Protein AF-A0A261CTJ2-F1 (afdb_monomer_lite)

Organism: NCBI:txid1503980

Secondary structure (DSSP, 8-state):
-------SSHHHHHHHHT---S---TTHHHHHHHHHHHHHHHHHHHHHHHS-SS----HHHHHIIIIIS--S--B-TT-PBPPTT--BHHHHHHHHHHHHHHHHHHHHHHHHHHHHHH--TT-HHHHHHTS-SS---THHHHHHH-GGGHHHHHHHTS--B-

Sequence (162 aa):
MDSVNLSIGMHLEEAFESVVTVKLHPETDDACLRTKDIVKQTLQQIGAKFFAPQYEENVPRLVGCSHILQICPEKSLNGMELDPKEWSCSTCSTVLSIFLKIAQTPLQQVNERAVIFFCKEQDDICKQSFAVAISLIGPLNDIFKDPSLI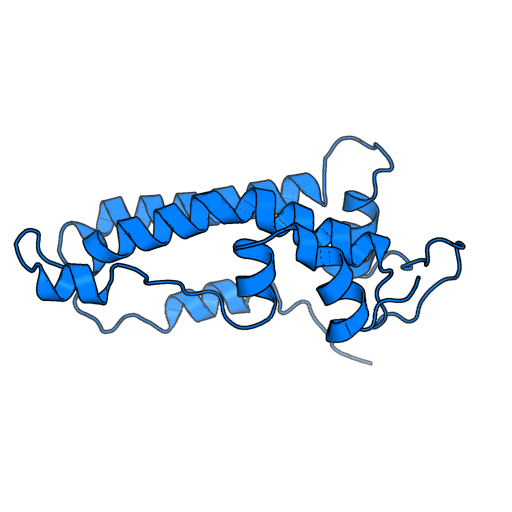NEVCEKMMECVK

Radius of gyration: 19.0 Å; chains: 1; bounding box: 39×43×51 Å

pLDDT: mean 72.78, std 18.33, range [25.58, 94.25]

Structure (mmCIF, N/CA/C/O backbone):
data_AF-A0A261CTJ2-F1
#
_entry.id   AF-A0A261CTJ2-F1
#
loop_
_atom_site.group_PDB
_atom_site.id
_atom_site.type_symbol
_atom_site.label_atom_id
_atom_site.label_alt_id
_atom_site.label_comp_id
_atom_site.label_asym_id
_atom_site.label_entity_id
_atom_site.label_seq_id
_atom_site.pdbx_PDB_ins_code
_atom_site.Cartn_x
_atom_site.Cartn_y
_atom_site.Cartn_z
_atom_site.occupancy
_atom_site.B_iso_or_equiv
_atom_site.auth_seq_id
_atom_site.auth_comp_id
_atom_site.auth_asym_id
_atom_site.auth_atom_id
_atom_site.pdbx_PDB_model_num
ATOM 1 N N . MET A 1 1 ? 11.018 -30.131 -9.603 1.00 35.03 1 MET A N 1
ATOM 2 C CA . MET A 1 1 ? 11.551 -29.112 -8.679 1.00 35.03 1 MET A CA 1
ATOM 3 C C . MET A 1 1 ? 10.342 -28.399 -8.135 1.00 35.03 1 MET A C 1
ATOM 5 O O . MET A 1 1 ? 9.735 -27.613 -8.848 1.00 35.03 1 MET A O 1
ATOM 9 N N . ASP A 1 2 ? 9.921 -28.835 -6.957 1.00 28.77 2 ASP A N 1
ATOM 10 C CA . ASP A 1 2 ? 8.715 -28.367 -6.295 1.00 28.77 2 ASP A CA 1
ATOM 11 C C . ASP A 1 2 ? 8.934 -27.022 -5.595 1.00 28.77 2 ASP A C 1
ATOM 13 O O . ASP A 1 2 ? 10.020 -26.728 -5.095 1.00 28.77 2 ASP A O 1
ATOM 17 N N . SER A 1 3 ? 7.820 -26.292 -5.498 1.00 28.88 3 SER A N 1
ATOM 18 C CA . SER A 1 3 ? 7.460 -25.304 -4.474 1.00 28.88 3 SER A CA 1
ATOM 19 C C . SER A 1 3 ? 8.202 -23.962 -4.427 1.00 28.88 3 SER A C 1
ATOM 21 O O . SER A 1 3 ? 9.248 -23.851 -3.804 1.00 28.88 3 SER A O 1
ATOM 23 N N . VAL A 1 4 ? 7.529 -22.909 -4.909 1.00 26.73 4 VAL A N 1
ATOM 24 C CA . VAL A 1 4 ? 7.174 -21.742 -4.075 1.00 26.73 4 VAL A CA 1
ATOM 25 C C . VAL A 1 4 ? 5.746 -21.338 -4.461 1.00 26.73 4 VAL A C 1
ATOM 27 O O . VAL A 1 4 ? 5.517 -20.599 -5.412 1.00 26.73 4 VAL A O 1
ATOM 30 N N . ASN A 1 5 ? 4.769 -21.930 -3.772 1.00 26.75 5 ASN A N 1
ATOM 31 C CA . ASN A 1 5 ? 3.364 -21.552 -3.885 1.00 26.75 5 ASN A CA 1
ATOM 32 C C . ASN A 1 5 ? 3.148 -20.181 -3.234 1.00 26.75 5 ASN A C 1
ATOM 34 O O . ASN A 1 5 ? 3.711 -19.900 -2.175 1.00 26.75 5 ASN A O 1
ATOM 38 N N . LEU A 1 6 ? 2.290 -19.376 -3.865 1.00 30.83 6 LEU A N 1
ATOM 39 C CA . LEU A 1 6 ? 1.620 -18.203 -3.305 1.00 30.83 6 LEU A CA 1
ATOM 40 C C . LEU A 1 6 ? 1.312 -18.391 -1.806 1.00 30.83 6 LEU A C 1
ATOM 42 O O . LEU A 1 6 ? 0.389 -19.117 -1.449 1.00 30.83 6 LEU A O 1
ATOM 46 N N . SER A 1 7 ? 2.041 -17.689 -0.938 1.00 25.58 7 SER A N 1
ATOM 47 C CA . SER A 1 7 ? 1.726 -17.582 0.495 1.00 25.58 7 SER A CA 1
ATOM 48 C C . SER A 1 7 ? 1.785 -16.128 0.962 1.00 25.58 7 SER A C 1
ATOM 50 O O . SER A 1 7 ? 2.336 -15.809 2.008 1.00 25.58 7 SER A O 1
ATOM 52 N N . ILE A 1 8 ? 1.242 -15.218 0.150 1.00 33.62 8 ILE A N 1
ATOM 53 C CA . ILE A 1 8 ? 0.990 -13.828 0.567 1.00 33.62 8 ILE A CA 1
ATOM 54 C C . ILE A 1 8 ? -0.514 -13.616 0.826 1.00 33.62 8 ILE A C 1
ATOM 56 O O . ILE A 1 8 ? -0.884 -12.811 1.673 1.00 33.62 8 ILE A O 1
ATOM 60 N N . GLY A 1 9 ? -1.388 -14.405 0.183 1.00 28.44 9 GLY A N 1
ATOM 61 C CA . GLY A 1 9 ? -2.837 -14.360 0.414 1.00 28.44 9 GLY A CA 1
ATOM 62 C C . GLY A 1 9 ? -3.296 -15.006 1.727 1.00 28.44 9 GLY A C 1
ATOM 63 O O . GLY A 1 9 ? -4.237 -14.515 2.334 1.00 28.44 9 GLY A O 1
ATOM 64 N N . MET A 1 10 ? -2.616 -16.060 2.196 1.00 27.52 10 MET A N 1
ATOM 65 C CA . MET A 1 10 ? -3.040 -16.825 3.382 1.00 27.52 10 MET A CA 1
ATOM 66 C C . MET A 1 10 ? -2.569 -16.235 4.721 1.00 27.52 10 MET A C 1
ATOM 68 O O . MET A 1 10 ? -3.258 -16.379 5.724 1.00 27.52 10 MET A O 1
ATOM 72 N N . HIS A 1 11 ? -1.446 -15.512 4.766 1.00 31.22 11 HIS A N 1
ATOM 73 C CA . HIS A 1 11 ? -0.913 -15.018 6.046 1.00 31.22 11 HIS A CA 1
ATOM 74 C C . HIS A 1 11 ? -1.563 -13.726 6.560 1.00 31.22 11 HIS A C 1
ATOM 76 O O . HIS A 1 11 ? -1.402 -13.392 7.731 1.00 31.22 11 HIS A O 1
ATOM 82 N N . LEU A 1 12 ? -2.324 -13.007 5.729 1.00 35.78 12 LEU A N 1
ATOM 83 C CA . LEU A 1 12 ? -3.122 -11.863 6.189 1.00 35.78 12 LEU A CA 1
ATOM 84 C C . LEU A 1 12 ? -4.429 -12.302 6.865 1.00 35.78 12 LEU A C 1
ATOM 86 O O . LEU A 1 12 ? -4.861 -11.641 7.805 1.00 35.78 12 LEU A O 1
ATOM 90 N N . GLU A 1 13 ? -5.025 -13.421 6.438 1.00 33.53 13 GLU A N 1
ATOM 91 C CA . GLU A 1 13 ? -6.178 -14.025 7.124 1.00 33.53 13 GLU A CA 1
ATOM 92 C C . GLU A 1 13 ? -5.752 -14.704 8.437 1.00 33.53 13 GLU A C 1
ATOM 94 O O . GLU A 1 13 ? -6.366 -14.459 9.473 1.00 33.53 13 GLU A O 1
ATOM 99 N N . GLU A 1 14 ? -4.642 -15.450 8.448 1.00 32.38 14 GLU A N 1
ATOM 100 C CA . GLU A 1 14 ? -4.150 -16.132 9.660 1.00 32.38 14 GLU A CA 1
ATOM 101 C C . GLU A 1 14 ? -3.647 -15.165 10.751 1.00 32.38 14 GLU A C 1
ATOM 103 O O . GLU A 1 14 ? -3.847 -15.417 11.941 1.00 32.38 14 GLU A O 1
ATOM 108 N N . ALA A 1 15 ? -3.057 -14.018 10.381 1.00 39.88 15 ALA A N 1
ATOM 109 C CA . ALA A 1 15 ? -2.681 -12.978 11.348 1.00 39.88 15 ALA A CA 1
ATOM 110 C C . ALA A 1 15 ? -3.903 -12.300 11.999 1.00 39.88 15 ALA A C 1
ATOM 112 O O . ALA A 1 15 ? -3.800 -11.776 13.110 1.00 39.88 15 ALA A O 1
ATOM 113 N N . PHE A 1 16 ? -5.062 -12.326 11.333 1.00 40.56 16 PHE A N 1
ATOM 114 C CA . PHE A 1 16 ? -6.326 -11.849 11.896 1.00 40.56 16 PHE A CA 1
ATOM 115 C C . PHE A 1 16 ? -6.950 -12.862 12.868 1.00 40.56 16 PHE A C 1
ATOM 117 O O . PHE A 1 16 ? -7.628 -12.454 13.811 1.00 40.56 16 PHE A O 1
ATOM 124 N N . GLU A 1 17 ? -6.700 -14.163 12.692 1.00 37.53 17 GLU A N 1
ATOM 125 C CA . GLU A 1 17 ? -7.269 -15.213 13.549 1.00 37.53 17 GLU A CA 1
ATOM 126 C C . GLU A 1 17 ? -6.501 -15.429 14.867 1.00 37.53 17 GLU A C 1
ATOM 128 O O . GLU A 1 17 ? -7.090 -15.868 15.855 1.00 37.53 17 GLU A O 1
ATOM 133 N N . SER A 1 18 ? -5.210 -15.076 14.950 1.00 33.34 18 SER A N 1
ATOM 134 C CA . SER A 1 18 ? -4.382 -15.397 16.128 1.00 33.34 18 SER A CA 1
ATOM 135 C C . SER A 1 18 ? -4.422 -14.375 17.280 1.00 33.34 18 SER A C 1
ATOM 137 O O . SER A 1 18 ? -3.656 -14.512 18.236 1.00 33.34 18 SER A O 1
ATOM 139 N N . VAL A 1 19 ? -5.277 -13.345 17.227 1.00 40.38 19 VAL A N 1
ATOM 140 C CA . VAL A 1 19 ? -5.327 -12.259 18.233 1.00 40.38 19 VAL A CA 1
ATOM 141 C C . VAL A 1 19 ? -6.711 -12.142 18.879 1.00 40.38 19 VAL A C 1
ATOM 143 O O . VAL A 1 19 ? -7.265 -11.055 18.948 1.00 40.38 19 VAL A O 1
ATOM 146 N N . VAL A 1 20 ? -7.325 -13.224 19.374 1.00 40.25 20 VAL A N 1
ATOM 147 C CA . VAL A 1 20 ? -8.578 -13.072 20.149 1.00 40.25 20 VAL A CA 1
ATOM 148 C C . VAL A 1 20 ? -8.720 -14.092 21.287 1.00 40.25 20 VAL A C 1
ATOM 150 O O . VAL A 1 20 ? -9.516 -15.021 21.241 1.00 40.25 20 VAL A O 1
ATOM 153 N N . THR A 1 21 ? -8.020 -13.842 22.395 1.00 34.44 21 THR A N 1
ATOM 154 C CA . THR A 1 21 ? -8.533 -14.160 23.747 1.00 34.44 21 THR A CA 1
ATOM 155 C C . THR A 1 21 ? -8.590 -12.896 24.599 1.00 34.44 21 THR A C 1
ATOM 157 O O . THR A 1 21 ? -8.160 -12.866 25.750 1.00 34.44 21 THR A O 1
ATOM 160 N N . VAL A 1 22 ? -9.119 -11.820 24.018 1.00 43.47 22 VAL A N 1
ATOM 161 C CA . VAL A 1 22 ? -9.529 -10.618 24.747 1.00 43.47 22 VAL A CA 1
ATOM 162 C C . VAL A 1 22 ? -11.053 -10.624 24.756 1.00 43.47 22 VAL A C 1
ATOM 164 O O . VAL A 1 22 ? -11.674 -10.780 23.708 1.00 43.47 22 VAL A O 1
ATOM 167 N N . LYS A 1 23 ? -11.674 -10.520 25.938 1.00 41.16 23 LYS A N 1
ATOM 168 C CA . LYS A 1 23 ? -13.134 -10.388 26.053 1.00 41.16 23 LYS A CA 1
ATOM 169 C C . LYS A 1 23 ? -13.559 -9.070 25.400 1.00 41.16 23 LYS A C 1
ATOM 171 O O . LYS A 1 23 ? -13.436 -8.012 26.008 1.00 41.16 23 LYS A O 1
ATOM 176 N N . LEU A 1 24 ? -14.027 -9.172 24.163 1.00 50.78 24 LEU A N 1
ATOM 177 C CA . LEU A 1 24 ? -14.587 -8.092 23.359 1.00 50.78 24 LEU A CA 1
ATOM 178 C C . LEU A 1 24 ? -15.860 -7.514 24.020 1.00 50.78 24 LEU A C 1
ATOM 180 O O . LEU A 1 24 ? -16.628 -8.246 24.650 1.00 50.78 24 LEU A O 1
ATOM 184 N N . HIS A 1 25 ? -16.063 -6.195 23.919 1.00 56.00 25 HIS A N 1
ATOM 185 C CA . HIS A 1 25 ? -17.259 -5.495 24.422 1.00 56.00 25 HIS A CA 1
ATOM 186 C C . HIS A 1 25 ? -18.510 -5.849 23.587 1.00 56.00 25 HIS A C 1
ATOM 188 O O . HIS A 1 25 ? -18.368 -6.032 22.395 1.00 56.00 25 HIS A O 1
ATOM 194 N N . PRO A 1 26 ? -19.749 -5.915 24.108 1.00 54.53 26 PRO A N 1
ATOM 195 C CA . PRO A 1 26 ? -20.910 -6.426 23.352 1.00 54.53 26 PRO A CA 1
ATOM 196 C C . PRO A 1 26 ? -21.302 -5.664 22.067 1.00 54.53 26 PRO A C 1
ATOM 198 O O . PRO A 1 26 ? -21.896 -6.250 21.169 1.00 54.53 26 PRO A O 1
ATOM 201 N N . GLU A 1 27 ? -20.948 -4.381 21.936 1.00 57.34 27 GLU A N 1
ATOM 202 C CA . GLU A 1 27 ? -21.149 -3.571 20.709 1.00 57.34 27 GLU A CA 1
ATOM 203 C C . GLU A 1 27 ? -20.131 -3.892 19.593 1.00 57.34 27 GLU A C 1
ATOM 205 O O . GLU A 1 27 ? -20.130 -3.287 18.520 1.00 57.34 27 GLU A O 1
ATOM 210 N N . THR A 1 28 ? -19.260 -4.870 19.843 1.00 58.34 28 THR A N 1
ATOM 211 C CA . THR A 1 28 ? -18.183 -5.306 18.955 1.00 58.34 28 THR A CA 1
ATOM 212 C C . THR A 1 28 ? -18.670 -5.904 17.645 1.00 58.34 28 THR A C 1
ATOM 214 O O . THR A 1 28 ? -17.954 -5.777 16.661 1.00 58.34 28 THR A O 1
ATOM 217 N N . ASP A 1 29 ? -19.873 -6.476 17.568 1.00 60.41 29 ASP A N 1
ATOM 218 C CA . ASP A 1 29 ? -20.319 -7.155 16.342 1.00 60.41 29 ASP A CA 1
ATOM 219 C C . ASP A 1 29 ? -20.490 -6.202 15.143 1.00 60.41 29 ASP A C 1
ATOM 221 O O . ASP A 1 29 ? -19.888 -6.433 14.092 1.00 60.41 29 ASP A O 1
ATOM 225 N N . ASP A 1 30 ? -21.236 -5.096 15.272 1.00 66.62 30 ASP A N 1
ATOM 226 C CA . ASP A 1 30 ? -21.428 -4.147 14.156 1.00 66.62 30 ASP A CA 1
ATOM 227 C C . ASP A 1 30 ? -20.123 -3.412 13.816 1.00 66.62 30 ASP A C 1
ATOM 229 O O . ASP A 1 30 ? -19.747 -3.273 12.649 1.00 66.62 30 ASP A O 1
ATOM 233 N N . ALA A 1 31 ? -19.367 -2.997 14.833 1.00 64.38 31 ALA A N 1
ATOM 234 C CA . ALA A 1 31 ? -18.078 -2.353 14.622 1.00 64.38 31 ALA A CA 1
ATOM 235 C C . ALA A 1 31 ? -17.079 -3.298 13.920 1.00 64.38 31 ALA A C 1
ATOM 237 O O . ALA A 1 31 ? -16.357 -2.860 13.020 1.00 64.38 31 ALA A O 1
ATOM 238 N N . CYS A 1 32 ? -17.067 -4.590 14.279 1.00 67.75 32 CYS A N 1
ATOM 239 C CA . CYS A 1 32 ? -16.166 -5.601 13.723 1.00 67.75 32 CYS A CA 1
ATOM 240 C C . CYS A 1 32 ? -16.531 -5.894 12.271 1.00 67.75 32 CYS A C 1
ATOM 242 O O . CYS A 1 32 ? -15.667 -5.836 11.395 1.00 67.75 32 CYS A O 1
ATOM 244 N N . LEU A 1 33 ? -17.820 -6.111 11.993 1.00 74.56 33 LEU A N 1
ATOM 245 C CA . LEU A 1 33 ? -18.317 -6.319 10.636 1.00 74.56 33 LEU A CA 1
ATOM 246 C C . LEU A 1 33 ? -17.978 -5.137 9.730 1.00 74.56 33 LEU A C 1
ATOM 248 O O . LEU A 1 33 ? -17.452 -5.338 8.637 1.00 74.56 33 LEU A O 1
ATOM 252 N N . ARG A 1 34 ? -18.179 -3.906 10.201 1.00 75.56 34 ARG A N 1
ATOM 253 C CA . ARG A 1 34 ? -17.850 -2.723 9.406 1.00 75.56 34 ARG A CA 1
ATOM 254 C C . ARG A 1 34 ? -16.338 -2.519 9.231 1.00 75.56 34 ARG A C 1
ATOM 256 O O . ARG A 1 34 ? -15.926 -2.054 8.176 1.00 75.56 34 ARG A O 1
ATOM 263 N N . THR A 1 35 ? -15.500 -2.840 10.221 1.00 71.19 35 THR A N 1
ATOM 264 C CA . THR A 1 35 ? -14.031 -2.789 10.062 1.00 71.19 35 THR A CA 1
ATOM 265 C C . THR A 1 35 ? -13.544 -3.846 9.077 1.00 71.19 35 THR A C 1
ATOM 267 O O . THR A 1 35 ? -12.741 -3.537 8.198 1.00 71.19 35 THR A O 1
ATOM 270 N N . LYS A 1 36 ? -14.093 -5.063 9.144 1.00 76.44 36 LYS A N 1
ATOM 271 C CA . LYS A 1 36 ? -13.875 -6.104 8.134 1.00 76.44 36 LYS A CA 1
ATOM 272 C C . LYS A 1 36 ? -14.275 -5.611 6.742 1.00 76.44 36 LYS A C 1
ATOM 274 O O . LYS A 1 36 ? -13.520 -5.804 5.793 1.00 76.44 36 LYS A O 1
ATOM 279 N N . ASP A 1 37 ? -15.422 -4.947 6.615 1.00 80.19 37 ASP A N 1
ATOM 280 C CA . ASP A 1 37 ? -15.876 -4.399 5.336 1.00 80.19 37 ASP A CA 1
ATOM 281 C C . ASP A 1 37 ? -14.955 -3.286 4.823 1.00 80.19 37 ASP A C 1
ATOM 283 O O . ASP A 1 37 ? -14.639 -3.279 3.635 1.00 80.19 37 ASP A O 1
ATOM 287 N N . ILE A 1 38 ? -14.451 -2.403 5.695 1.00 78.62 38 ILE A N 1
ATOM 288 C CA . ILE A 1 38 ? -13.449 -1.386 5.332 1.00 78.62 38 ILE A CA 1
ATOM 289 C C . ILE A 1 38 ? -12.183 -2.055 4.788 1.00 78.62 38 ILE A C 1
ATOM 291 O O . ILE A 1 38 ? -11.727 -1.704 3.698 1.00 78.62 38 ILE A O 1
ATOM 295 N N . VAL A 1 39 ? -11.632 -3.045 5.497 1.00 76.19 39 VAL A N 1
ATOM 296 C CA . VAL A 1 39 ? -10.427 -3.770 5.057 1.00 76.19 39 VAL A CA 1
ATOM 297 C C . VAL A 1 39 ? -10.683 -4.469 3.722 1.00 76.19 39 VAL A C 1
ATOM 299 O O . VAL A 1 39 ? -9.912 -4.305 2.776 1.00 76.19 39 VAL A O 1
ATOM 302 N N . LYS A 1 40 ? -11.808 -5.179 3.597 1.00 78.12 40 LYS A N 1
ATOM 303 C CA . LYS A 1 40 ? -12.197 -5.876 2.367 1.00 78.12 40 LYS A CA 1
ATOM 304 C C . LYS A 1 40 ? -12.338 -4.917 1.184 1.00 78.12 40 LYS A C 1
ATOM 306 O O . LYS A 1 40 ? -11.799 -5.192 0.115 1.00 78.12 40 LYS A O 1
ATOM 311 N N . GLN A 1 41 ? -13.025 -3.791 1.364 1.00 83.88 41 GLN A N 1
ATOM 312 C CA . GLN A 1 41 ? -13.184 -2.774 0.322 1.00 83.88 41 GLN A CA 1
ATOM 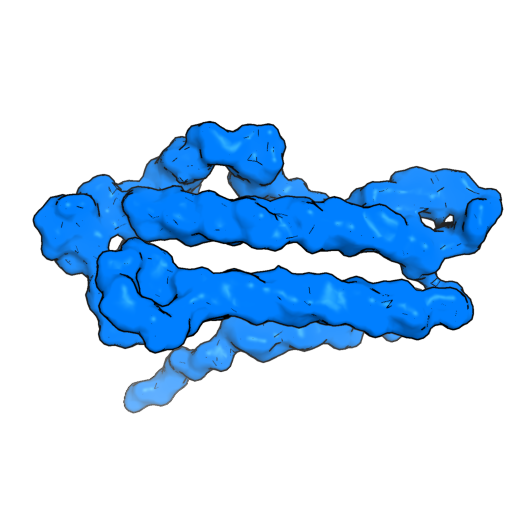313 C C . GLN A 1 41 ? -11.841 -2.147 -0.063 1.00 83.88 41 GLN A C 1
ATOM 315 O O . GLN A 1 41 ? -11.585 -1.931 -1.245 1.00 83.88 41 GLN A O 1
ATOM 320 N N . THR A 1 42 ? -10.959 -1.913 0.909 1.00 78.62 42 THR A N 1
ATOM 321 C CA . THR A 1 42 ? -9.605 -1.390 0.670 1.00 78.62 42 THR A CA 1
ATOM 322 C C . THR A 1 42 ? -8.801 -2.347 -0.209 1.00 78.62 42 THR A C 1
ATOM 324 O O . THR A 1 42 ? -8.255 -1.940 -1.234 1.00 78.62 42 THR A O 1
ATOM 327 N N . LEU A 1 43 ? -8.795 -3.640 0.129 1.00 77.94 43 LEU A N 1
ATOM 328 C CA . LEU A 1 43 ? -8.125 -4.672 -0.668 1.00 77.94 43 LEU A CA 1
ATOM 329 C C . LEU A 1 43 ? -8.720 -4.787 -2.078 1.00 77.94 43 LEU A C 1
ATOM 331 O O . LEU A 1 43 ? -7.978 -4.909 -3.051 1.00 77.94 43 LEU A O 1
ATOM 335 N N . GLN A 1 44 ? -10.045 -4.684 -2.213 1.00 81.81 44 GLN A N 1
ATOM 336 C CA . GLN A 1 44 ? -10.711 -4.663 -3.518 1.00 81.81 44 GLN A CA 1
ATOM 337 C C . GLN A 1 44 ? -10.300 -3.449 -4.360 1.00 81.81 44 GLN A C 1
ATOM 339 O O . GLN A 1 44 ? -10.077 -3.594 -5.560 1.00 81.81 44 GLN A O 1
ATOM 344 N N . GLN A 1 45 ? -10.164 -2.266 -3.757 1.00 81.62 45 GLN A N 1
ATOM 345 C CA . GLN A 1 45 ? -9.710 -1.061 -4.456 1.00 81.62 45 GLN A CA 1
ATOM 346 C C . GLN A 1 45 ? -8.250 -1.171 -4.906 1.00 81.62 45 GLN A C 1
ATOM 348 O O . GLN A 1 45 ? -7.934 -0.784 -6.032 1.00 81.62 45 GLN A O 1
ATOM 353 N N . ILE A 1 46 ? -7.377 -1.733 -4.061 1.00 79.69 46 ILE A N 1
ATOM 354 C CA . ILE A 1 46 ? -5.986 -2.047 -4.421 1.00 79.69 46 ILE A CA 1
ATOM 355 C C . ILE A 1 46 ? -5.978 -3.006 -5.616 1.00 79.69 46 ILE A C 1
ATOM 357 O O . ILE A 1 46 ? -5.394 -2.694 -6.654 1.00 79.69 46 ILE A O 1
ATOM 361 N N . GLY A 1 47 ? -6.695 -4.128 -5.514 1.00 78.31 47 GLY A N 1
ATOM 362 C CA . GLY A 1 47 ? -6.798 -5.117 -6.587 1.00 78.31 47 GLY A CA 1
ATOM 363 C C . GLY A 1 47 ? -7.318 -4.516 -7.893 1.00 78.31 47 GLY A C 1
ATOM 364 O O . GLY A 1 47 ? -6.711 -4.707 -8.940 1.00 78.31 47 GLY A O 1
ATOM 365 N N . ALA A 1 48 ? -8.375 -3.704 -7.839 1.00 81.19 48 ALA A N 1
ATOM 366 C CA . ALA A 1 48 ? -8.934 -3.040 -9.014 1.00 81.19 48 ALA A CA 1
ATOM 367 C C . ALA A 1 48 ? -7.972 -2.028 -9.665 1.00 81.19 48 ALA A C 1
ATOM 369 O O . ALA A 1 48 ? -8.112 -1.740 -10.854 1.00 81.19 48 ALA A O 1
ATOM 370 N N . LYS A 1 49 ? -6.998 -1.481 -8.921 1.00 79.81 49 LYS A N 1
ATOM 371 C CA . LYS A 1 49 ? -5.958 -0.607 -9.485 1.00 79.81 49 LYS A CA 1
ATOM 372 C C . LYS A 1 49 ? -4.863 -1.374 -10.211 1.00 79.81 49 LYS A C 1
ATOM 374 O O . LYS A 1 49 ? -4.470 -0.939 -11.289 1.00 79.81 49 LYS A O 1
ATOM 379 N N . PHE A 1 50 ? -4.395 -2.485 -9.649 1.00 76.62 50 PHE A N 1
ATOM 380 C CA . PHE A 1 50 ? -3.348 -3.308 -10.266 1.00 76.62 50 PHE A CA 1
ATOM 381 C C . PHE A 1 50 ? -3.895 -4.244 -11.359 1.00 76.62 50 PHE A C 1
ATOM 383 O O . PHE A 1 50 ? -3.178 -4.597 -12.290 1.00 76.62 50 PHE A O 1
ATOM 390 N N . PHE A 1 51 ? -5.183 -4.590 -11.299 1.00 78.81 51 PHE A N 1
ATOM 391 C CA . PHE A 1 51 ? -5.856 -5.510 -12.220 1.00 78.81 51 PHE A CA 1
ATOM 392 C C . PHE A 1 51 ? -7.144 -4.898 -12.778 1.00 78.81 51 PHE A C 1
ATOM 394 O O . PHE A 1 51 ? -8.224 -5.486 -12.700 1.00 78.81 51 PHE A O 1
ATOM 401 N N . ALA A 1 52 ? -7.043 -3.683 -13.322 1.00 70.19 52 ALA A N 1
ATOM 402 C CA . ALA A 1 52 ? -8.187 -3.029 -13.939 1.00 70.19 52 ALA A CA 1
ATOM 403 C C . ALA A 1 52 ? -8.710 -3.870 -15.129 1.00 70.19 52 ALA A C 1
ATOM 405 O O . ALA A 1 52 ? -7.915 -4.316 -15.958 1.00 70.19 52 ALA A O 1
ATOM 406 N N . PRO A 1 53 ? -10.035 -4.068 -15.256 1.00 63.78 53 PRO A N 1
ATOM 407 C CA . PRO A 1 53 ? -10.622 -4.868 -16.337 1.00 63.78 53 PRO A CA 1
ATOM 408 C C . PRO A 1 53 ? -10.457 -4.228 -17.725 1.00 63.78 53 PRO A C 1
ATOM 410 O O . PRO A 1 53 ? -10.589 -4.901 -18.745 1.00 63.78 53 PRO A O 1
ATOM 413 N N . GLN A 1 54 ? -10.165 -2.929 -17.772 1.00 64.19 54 GLN A N 1
ATOM 414 C CA . GLN A 1 54 ? -9.914 -2.180 -18.998 1.00 64.19 54 GLN A CA 1
ATOM 415 C C . GLN A 1 54 ? -8.426 -2.235 -19.376 1.00 64.19 54 GLN A C 1
ATOM 417 O O . GLN A 1 54 ? -7.555 -1.939 -18.561 1.00 64.19 54 GLN A O 1
ATOM 422 N N . TYR A 1 55 ? -8.156 -2.643 -20.623 1.00 54.38 55 TYR A N 1
ATOM 423 C CA . TYR A 1 55 ? -6.829 -2.897 -21.203 1.00 54.38 55 TYR A CA 1
ATOM 424 C C . TYR A 1 55 ? -6.034 -1.619 -21.514 1.00 54.38 55 TYR A C 1
ATOM 426 O O . TYR A 1 55 ? -5.399 -1.518 -22.558 1.00 54.38 55 TYR A O 1
ATOM 434 N N . GLU A 1 56 ? -6.042 -0.630 -20.632 1.00 53.84 56 GLU A N 1
ATOM 435 C CA . GLU A 1 56 ? -5.055 0.437 -20.761 1.00 53.84 56 GLU A CA 1
ATOM 436 C C . GLU A 1 56 ? -3.705 -0.098 -20.265 1.00 53.84 56 GLU A C 1
ATOM 438 O O . GLU A 1 56 ? -3.601 -0.621 -19.149 1.00 53.84 56 GLU A O 1
ATOM 443 N N . GLU A 1 57 ? -2.680 -0.034 -21.120 1.00 52.53 57 GLU A N 1
ATOM 444 C CA . GLU A 1 57 ? -1.279 -0.278 -20.762 1.00 52.53 57 GLU A CA 1
ATOM 445 C C . GLU A 1 57 ? -0.809 0.810 -19.792 1.00 52.53 57 GLU A C 1
ATOM 447 O O . GLU A 1 57 ? -0.114 1.753 -20.151 1.00 52.53 57 GLU A O 1
ATOM 452 N N . ASN A 1 58 ? -1.231 0.698 -18.540 1.00 66.19 58 ASN A N 1
ATOM 453 C CA . ASN A 1 58 ? -0.855 1.628 -17.495 1.00 66.19 58 ASN A CA 1
ATOM 454 C C . ASN A 1 58 ? 0.143 0.938 -16.558 1.00 66.19 58 ASN A C 1
ATOM 456 O O . ASN A 1 58 ? -0.013 -0.241 -16.231 1.00 66.19 58 ASN A O 1
ATOM 460 N N . VAL A 1 59 ? 1.132 1.698 -16.075 1.00 67.19 59 VAL A N 1
ATOM 461 C CA . VAL A 1 59 ? 2.163 1.273 -15.104 1.00 67.19 59 VAL A CA 1
ATOM 462 C C . VAL A 1 59 ? 1.615 0.378 -13.976 1.00 67.19 59 VAL A C 1
ATOM 464 O O . VAL A 1 59 ? 2.229 -0.651 -13.711 1.00 67.19 59 VAL A O 1
ATOM 467 N N . PRO A 1 60 ? 0.435 0.638 -13.368 1.00 69.06 60 PRO A N 1
ATOM 468 C CA . PRO A 1 60 ? -0.119 -0.236 -12.330 1.00 69.06 60 PRO A CA 1
ATOM 469 C C . PRO A 1 60 ? -0.367 -1.681 -12.786 1.00 69.06 60 PRO A C 1
ATOM 471 O O . PRO A 1 60 ? -0.198 -2.606 -12.003 1.00 69.06 60 PRO A O 1
ATOM 474 N N . ARG A 1 61 ? -0.730 -1.918 -14.048 1.00 70.38 61 ARG A N 1
ATOM 475 C CA . ARG A 1 61 ? -0.923 -3.281 -14.561 1.00 70.38 61 ARG A CA 1
ATOM 476 C C . ARG A 1 61 ? 0.402 -4.016 -14.739 1.00 70.38 61 ARG A C 1
ATOM 478 O O . ARG A 1 61 ? 0.460 -5.211 -14.459 1.00 70.38 61 ARG A O 1
ATOM 485 N N . LEU A 1 62 ? 1.443 -3.301 -15.176 1.00 77.31 62 LEU A N 1
ATOM 486 C CA . LEU A 1 62 ? 2.799 -3.847 -15.260 1.00 77.31 62 LEU A CA 1
ATOM 487 C C . LEU A 1 62 ? 3.264 -4.291 -13.879 1.00 77.31 62 LEU A C 1
ATOM 489 O O . LEU A 1 62 ? 3.623 -5.449 -13.731 1.00 77.31 62 LEU A O 1
ATOM 493 N N . VAL A 1 63 ? 3.096 -3.444 -12.859 1.00 77.81 63 VAL A N 1
ATOM 494 C CA . VAL A 1 63 ? 3.375 -3.828 -11.468 1.00 77.81 63 VAL A CA 1
ATOM 495 C C . VAL A 1 63 ? 2.582 -5.070 -11.053 1.00 77.81 63 VAL A C 1
ATOM 497 O O . VAL A 1 63 ? 3.128 -5.998 -10.456 1.00 77.81 63 VAL A O 1
ATOM 500 N N . GLY A 1 64 ? 1.278 -5.094 -11.345 1.00 76.94 64 GLY A N 1
ATOM 501 C CA . GLY A 1 64 ? 0.423 -6.226 -11.002 1.00 76.94 64 GLY A CA 1
ATOM 502 C C . GLY A 1 64 ? 0.931 -7.531 -11.612 1.00 76.94 64 GLY A C 1
ATOM 503 O O . GLY A 1 64 ? 0.936 -8.570 -10.955 1.00 76.94 64 GLY A O 1
ATOM 504 N N . CYS A 1 65 ? 1.418 -7.497 -12.850 1.00 80.25 65 CYS A N 1
ATOM 505 C CA . CYS A 1 65 ? 1.919 -8.697 -13.496 1.00 80.25 65 CYS A CA 1
ATOM 506 C C . CYS A 1 65 ? 3.386 -9.029 -13.168 1.00 80.25 65 CYS A C 1
ATOM 508 O O . CYS A 1 65 ? 3.700 -10.216 -13.095 1.00 80.25 65 CYS A O 1
ATOM 510 N N . SER A 1 66 ? 4.260 -8.045 -12.914 1.00 81.38 66 SER A N 1
ATOM 511 C CA . SER A 1 66 ? 5.676 -8.266 -12.578 1.00 81.38 66 SER A CA 1
ATOM 512 C C . SER A 1 66 ? 5.900 -8.602 -11.103 1.00 81.38 66 SER A C 1
ATOM 514 O O . SER A 1 66 ? 6.559 -9.591 -10.798 1.00 81.38 66 SER A O 1
ATOM 516 N N . HIS A 1 67 ? 5.293 -7.865 -10.172 1.00 79.00 67 HIS A N 1
ATOM 517 C CA . HIS A 1 67 ? 5.584 -8.014 -8.740 1.00 79.00 67 HIS A CA 1
ATOM 518 C C . HIS A 1 67 ? 4.516 -8.768 -7.945 1.00 79.00 67 HIS A C 1
ATOM 520 O O . HIS A 1 67 ? 4.846 -9.375 -6.928 1.00 79.00 67 HIS A O 1
ATOM 526 N N . ILE A 1 68 ? 3.250 -8.760 -8.381 1.00 77.19 68 ILE A N 1
ATOM 527 C CA . ILE A 1 68 ? 2.180 -9.493 -7.676 1.00 77.19 68 ILE A CA 1
ATOM 528 C C . ILE A 1 68 ? 2.022 -10.904 -8.2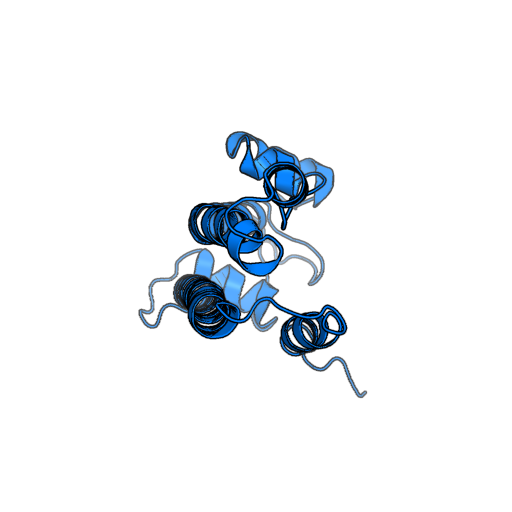49 1.00 77.19 68 ILE A C 1
ATOM 530 O O . ILE A 1 68 ? 2.019 -11.875 -7.498 1.00 77.19 68 ILE A O 1
ATOM 534 N N . LEU A 1 69 ? 1.890 -11.024 -9.574 1.00 78.81 69 LEU A N 1
ATOM 535 C CA . LEU A 1 69 ? 1.714 -12.320 -10.241 1.00 78.81 69 LEU A CA 1
ATOM 536 C C . LEU A 1 69 ? 3.029 -12.976 -10.674 1.00 78.81 69 LEU A C 1
ATOM 538 O O . LEU A 1 69 ? 3.029 -14.180 -10.910 1.00 78.81 69 LEU A O 1
ATOM 542 N N . GLN A 1 70 ? 4.121 -12.213 -10.787 1.00 78.75 70 GLN A N 1
ATOM 543 C CA . GLN A 1 70 ? 5.433 -12.708 -11.230 1.00 78.75 70 GLN A CA 1
ATOM 544 C C . GLN A 1 70 ? 5.404 -13.405 -12.606 1.00 78.75 70 GLN A C 1
ATOM 546 O O . GLN A 1 70 ? 6.109 -14.383 -12.842 1.00 78.75 70 GLN A O 1
ATOM 551 N N . ILE A 1 71 ? 4.574 -12.904 -13.527 1.00 81.69 71 ILE A N 1
ATOM 552 C CA . ILE A 1 71 ? 4.405 -13.441 -14.892 1.00 81.69 71 ILE A CA 1
ATOM 553 C C . ILE A 1 71 ? 4.907 -12.495 -15.991 1.00 81.69 71 ILE A C 1
ATOM 555 O O . ILE A 1 71 ? 4.952 -12.887 -17.155 1.00 81.69 71 ILE A O 1
ATOM 559 N N . CYS A 1 72 ? 5.256 -11.255 -15.643 1.00 84.94 72 CYS A N 1
ATOM 560 C CA . CYS A 1 72 ? 5.865 -10.283 -16.549 1.00 84.94 72 CYS A CA 1
ATOM 561 C C . CYS A 1 72 ? 7.287 -9.946 -16.094 1.00 84.94 72 CYS A C 1
ATOM 563 O O . CYS A 1 72 ? 7.509 -9.831 -14.888 1.00 84.94 72 CYS A O 1
ATOM 565 N N . PRO A 1 73 ? 8.220 -9.694 -17.025 1.00 83.62 73 PRO A N 1
ATOM 566 C CA . PRO A 1 73 ? 9.506 -9.114 -16.671 1.00 83.62 73 PRO A CA 1
ATOM 567 C C . PRO A 1 73 ? 9.326 -7.668 -16.196 1.00 83.62 73 PRO A C 1
ATOM 569 O O . PRO A 1 73 ? 8.632 -6.878 -16.845 1.00 83.62 73 PRO A O 1
ATOM 572 N N . GLU A 1 74 ? 9.973 -7.319 -15.087 1.00 86.44 74 GLU A N 1
ATOM 573 C CA . GLU A 1 74 ? 10.133 -5.928 -14.670 1.00 86.44 74 GLU A CA 1
ATOM 574 C C . GLU A 1 74 ? 11.207 -5.260 -15.533 1.00 86.44 74 GLU A C 1
ATOM 576 O O . GLU A 1 74 ? 12.184 -5.897 -15.936 1.00 86.44 74 GLU A O 1
ATOM 581 N N . LYS A 1 75 ? 11.025 -3.974 -15.844 1.00 87.12 75 LYS A N 1
ATOM 582 C CA . LYS A 1 75 ? 11.981 -3.214 -16.652 1.00 87.12 75 LYS A CA 1
ATOM 583 C C . LYS A 1 75 ? 12.323 -1.886 -15.996 1.00 87.12 75 LYS A C 1
ATOM 585 O O . LYS A 1 75 ? 11.444 -1.222 -15.455 1.00 87.12 75 LYS A O 1
ATOM 590 N N . SER A 1 76 ? 13.583 -1.470 -16.098 1.00 85.44 76 SER A N 1
ATOM 591 C CA . SER A 1 76 ? 14.001 -0.109 -15.736 1.00 85.44 76 SER A CA 1
ATOM 592 C C . SER A 1 76 ? 13.374 0.942 -16.658 1.00 85.44 76 SER A C 1
ATOM 594 O O . SER A 1 76 ? 12.818 0.601 -17.710 1.00 85.44 76 SER A O 1
ATOM 596 N N . LEU A 1 77 ? 13.528 2.238 -16.339 1.00 80.81 77 LEU A N 1
ATOM 597 C CA . LEU A 1 77 ? 13.093 3.314 -17.247 1.00 80.81 77 LEU A CA 1
ATOM 598 C C . LEU A 1 77 ? 13.732 3.214 -18.638 1.00 80.81 77 LEU A C 1
ATOM 600 O O . LEU A 1 77 ? 13.147 3.667 -19.619 1.00 80.81 77 LEU A O 1
ATOM 604 N N . ASN A 1 78 ? 14.913 2.604 -18.731 1.00 84.88 78 ASN A N 1
ATOM 605 C CA . ASN A 1 78 ? 15.642 2.436 -19.985 1.00 84.88 78 ASN A CA 1
ATOM 606 C C . ASN A 1 78 ? 15.226 1.173 -20.763 1.00 84.88 78 ASN A C 1
ATOM 608 O O . ASN A 1 78 ? 15.798 0.881 -21.811 1.00 84.88 78 ASN A O 1
ATOM 612 N N . GLY A 1 79 ? 14.249 0.411 -20.261 1.00 83.62 79 GLY A N 1
ATOM 613 C CA . GLY A 1 79 ? 13.750 -0.808 -20.898 1.00 83.62 79 GLY A CA 1
ATOM 614 C C . GLY A 1 79 ? 14.621 -2.048 -20.677 1.00 83.62 79 GLY A C 1
ATOM 615 O O . GLY A 1 79 ? 14.351 -3.078 -21.296 1.00 83.62 79 GLY A O 1
ATOM 616 N N . MET A 1 80 ? 15.637 -1.968 -19.810 1.00 89.00 80 MET A N 1
ATOM 617 C CA . MET A 1 80 ? 16.438 -3.123 -19.401 1.00 89.00 80 MET A CA 1
ATOM 618 C C . MET A 1 80 ? 15.603 -4.014 -18.487 1.00 89.00 80 MET A C 1
ATOM 620 O O . MET A 1 80 ? 15.045 -3.527 -17.508 1.00 89.00 80 MET A O 1
ATOM 624 N N . GLU A 1 81 ? 15.530 -5.300 -18.812 1.00 90.62 81 GLU A N 1
ATOM 625 C CA . GLU A 1 81 ? 14.919 -6.307 -17.948 1.00 90.62 81 GLU A CA 1
ATOM 626 C C . GLU A 1 81 ? 15.736 -6.460 -16.663 1.00 90.62 81 GLU A C 1
ATOM 628 O O . GLU A 1 81 ? 16.962 -6.587 -16.717 1.00 90.62 81 GLU A O 1
ATOM 633 N N . LEU A 1 82 ? 15.049 -6.380 -15.527 1.00 88.38 82 LEU A N 1
ATOM 634 C CA . LEU A 1 82 ? 15.646 -6.452 -14.199 1.00 88.38 82 LEU A CA 1
ATOM 635 C C . LEU A 1 82 ? 15.634 -7.885 -13.663 1.00 88.38 82 LEU A C 1
ATOM 637 O O . LEU A 1 82 ? 14.836 -8.717 -14.104 1.00 88.38 82 LEU A O 1
ATOM 641 N N . ASP A 1 83 ? 16.502 -8.170 -12.689 1.00 87.50 83 ASP A N 1
ATOM 642 C CA . ASP A 1 83 ? 16.429 -9.435 -11.955 1.00 87.50 83 ASP A CA 1
ATOM 643 C C . ASP A 1 83 ? 15.059 -9.560 -11.250 1.00 87.50 83 ASP A C 1
ATOM 645 O O . ASP A 1 83 ? 14.518 -8.553 -10.789 1.00 87.50 83 ASP A O 1
ATOM 649 N N . PRO A 1 84 ? 14.481 -10.769 -11.095 1.00 80.25 84 PRO A N 1
ATOM 650 C CA . PRO A 1 84 ? 13.192 -10.950 -10.420 1.00 80.25 84 PRO A CA 1
ATOM 651 C C . PRO A 1 84 ? 13.094 -10.369 -9.000 1.00 80.25 84 PRO A C 1
ATOM 653 O O . PRO A 1 84 ? 11.988 -10.196 -8.486 1.00 80.25 84 PRO A O 1
ATOM 656 N N . LYS A 1 85 ? 14.226 -10.112 -8.331 1.00 80.94 85 LYS A N 1
ATOM 657 C CA . LYS A 1 85 ? 14.273 -9.484 -7.001 1.00 80.94 85 LYS A CA 1
ATOM 658 C C . LYS A 1 85 ? 14.435 -7.967 -7.043 1.00 80.94 85 LYS A C 1
ATOM 660 O O . LYS A 1 85 ? 14.241 -7.317 -6.016 1.00 80.94 85 LYS A O 1
ATOM 665 N N . GLU A 1 86 ? 14.807 -7.414 -8.187 1.00 87.06 86 GLU A N 1
ATOM 666 C CA . GLU A 1 86 ? 15.015 -5.987 -8.376 1.00 87.06 86 GLU A CA 1
ATOM 667 C C . GLU A 1 86 ? 13.699 -5.271 -8.679 1.00 87.06 86 GLU A C 1
ATOM 669 O O . GLU A 1 86 ? 12.737 -5.835 -9.199 1.00 87.06 86 GLU A O 1
ATOM 674 N N . TRP A 1 87 ? 13.667 -3.991 -8.331 1.00 88.62 87 TRP A N 1
ATOM 675 C CA . TRP A 1 87 ? 12.532 -3.113 -8.568 1.00 88.62 87 TRP A CA 1
ATOM 676 C C . TRP A 1 87 ? 12.995 -1.924 -9.383 1.00 88.62 87 TRP A C 1
ATOM 678 O O . TRP A 1 87 ? 14.012 -1.313 -9.049 1.00 88.62 87 TRP A O 1
ATOM 688 N N . SER A 1 88 ? 12.228 -1.531 -10.399 1.00 91.88 88 SER A N 1
ATOM 689 C CA . SER A 1 88 ? 12.450 -0.220 -10.999 1.00 91.88 88 SER A CA 1
ATOM 690 C C . SER A 1 88 ? 11.974 0.877 -10.044 1.00 91.88 88 SER A C 1
ATOM 692 O O . SER A 1 88 ? 10.979 0.721 -9.324 1.00 91.88 88 SER A O 1
ATOM 694 N N . CYS A 1 89 ? 12.653 2.024 -10.040 1.00 90.56 89 CYS A N 1
ATOM 695 C CA . CYS A 1 89 ? 12.237 3.155 -9.210 1.00 90.56 89 CYS A CA 1
ATOM 696 C C . CYS A 1 89 ? 10.846 3.667 -9.601 1.00 90.56 89 CYS A C 1
ATOM 698 O O . CYS A 1 89 ? 10.063 4.060 -8.739 1.00 90.56 89 CYS A O 1
ATOM 700 N N . SER A 1 90 ? 10.502 3.597 -10.891 1.00 88.44 90 SER A N 1
ATOM 701 C CA . SER A 1 90 ? 9.171 3.958 -11.385 1.00 88.44 90 SER A CA 1
ATOM 702 C C . SER A 1 90 ? 8.078 3.066 -10.789 1.00 88.44 90 SER A C 1
ATOM 704 O O . SER A 1 90 ? 7.064 3.570 -10.288 1.00 88.44 90 SER A O 1
ATOM 706 N N . THR A 1 91 ? 8.297 1.752 -10.786 1.00 87.75 91 THR A N 1
ATOM 707 C CA . THR A 1 91 ? 7.352 0.780 -10.235 1.00 87.75 91 THR A CA 1
ATOM 708 C C . THR A 1 91 ? 7.255 0.887 -8.718 1.00 87.75 91 THR A C 1
ATOM 710 O O . THR A 1 91 ? 6.141 0.954 -8.193 1.00 87.75 91 THR A O 1
ATOM 713 N N . CYS A 1 92 ? 8.384 1.003 -8.012 1.00 89.75 92 CYS A N 1
ATOM 714 C CA . CYS A 1 92 ? 8.395 1.2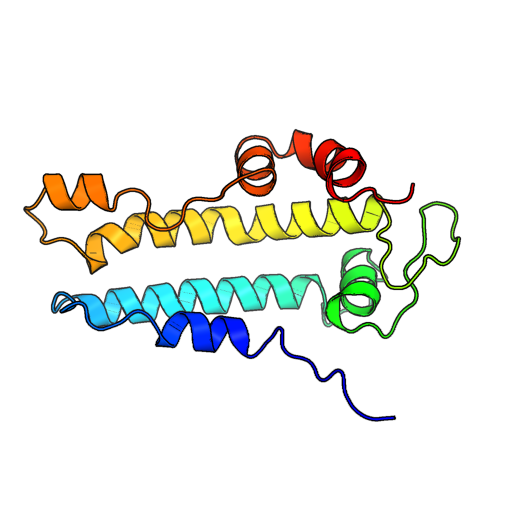10 -6.563 1.00 89.75 92 CYS A CA 1
ATOM 715 C C . CYS A 1 92 ? 7.573 2.445 -6.161 1.00 89.75 92 CYS A C 1
ATOM 717 O O . CYS A 1 92 ? 6.645 2.341 -5.351 1.00 89.75 92 CYS A O 1
ATOM 719 N N . SER A 1 93 ? 7.836 3.598 -6.785 1.00 90.44 93 SER A N 1
ATOM 720 C CA . SER A 1 93 ? 7.114 4.832 -6.468 1.00 90.44 93 SER A CA 1
ATOM 721 C C . SER A 1 93 ? 5.627 4.726 -6.797 1.00 90.44 93 SER A C 1
ATOM 723 O O . SER A 1 93 ? 4.786 5.217 -6.041 1.00 90.44 93 SER A O 1
ATOM 725 N N . THR A 1 94 ? 5.278 4.038 -7.887 1.00 87.06 94 THR A N 1
ATOM 726 C CA . THR A 1 94 ? 3.880 3.792 -8.264 1.00 87.06 94 THR A CA 1
ATOM 727 C C . THR A 1 94 ? 3.162 2.941 -7.220 1.00 87.06 94 THR A C 1
ATOM 729 O O . THR A 1 94 ? 2.054 3.291 -6.807 1.00 87.06 94 THR A O 1
ATOM 732 N N . VAL A 1 95 ? 3.788 1.859 -6.747 1.00 86.69 95 VAL A N 1
ATOM 733 C CA . VAL A 1 95 ? 3.221 0.990 -5.707 1.00 86.69 95 VAL A CA 1
ATOM 734 C C . VAL A 1 95 ? 2.973 1.756 -4.424 1.00 86.69 95 VAL A C 1
ATOM 736 O O . VAL A 1 95 ? 1.847 1.751 -3.924 1.00 86.69 95 VAL A O 1
ATOM 739 N N . LEU A 1 96 ? 3.997 2.440 -3.911 1.00 88.00 96 LEU A N 1
ATOM 740 C CA . LEU A 1 96 ? 3.884 3.173 -2.654 1.00 88.00 96 LEU A CA 1
AT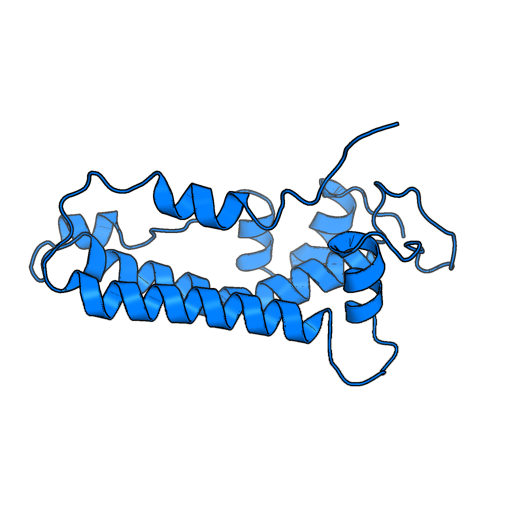OM 741 C C . LEU A 1 96 ? 2.860 4.308 -2.762 1.00 88.00 96 LEU A C 1
ATOM 743 O O . LEU A 1 96 ? 2.054 4.489 -1.852 1.00 88.00 96 LEU A O 1
ATOM 747 N N . SER A 1 97 ? 2.808 5.016 -3.893 1.00 89.06 97 SER A N 1
ATOM 748 C CA . SER A 1 97 ? 1.818 6.074 -4.124 1.00 89.06 97 SER A CA 1
ATOM 749 C C . SER A 1 97 ? 0.381 5.541 -4.151 1.00 89.06 97 SER A C 1
ATOM 751 O O . SER A 1 97 ? -0.506 6.111 -3.509 1.00 89.06 97 SER A O 1
ATOM 753 N N . ILE A 1 98 ? 0.137 4.426 -4.850 1.00 85.00 98 ILE A N 1
ATOM 754 C CA . ILE A 1 98 ? -1.186 3.787 -4.902 1.00 85.00 98 ILE A CA 1
ATOM 755 C C . ILE A 1 98 ? -1.588 3.283 -3.519 1.00 85.00 98 ILE A C 1
ATOM 757 O O . ILE A 1 98 ? -2.713 3.542 -3.084 1.00 85.00 98 ILE A O 1
ATOM 761 N N . PHE A 1 99 ? -0.675 2.599 -2.826 1.00 83.50 99 PHE A N 1
ATOM 762 C CA . PHE A 1 99 ? -0.914 2.093 -1.482 1.00 83.50 99 PHE A CA 1
ATOM 763 C C . PHE A 1 99 ? -1.296 3.227 -0.533 1.00 83.50 99 PHE A C 1
ATOM 765 O O . PHE A 1 99 ? -2.345 3.153 0.098 1.00 83.50 99 PHE A O 1
ATOM 772 N N . LEU A 1 100 ? -0.513 4.308 -0.493 1.00 85.75 100 LEU A N 1
ATOM 773 C CA . LEU A 1 100 ? -0.798 5.462 0.357 1.00 85.75 100 LEU A CA 1
ATOM 774 C C . LEU A 1 100 ? -2.158 6.077 0.047 1.00 85.75 100 LEU A C 1
ATOM 776 O O . LEU A 1 100 ? -2.967 6.273 0.950 1.00 85.75 100 LEU A O 1
ATOM 780 N N . LYS A 1 101 ? -2.452 6.312 -1.234 1.00 86.25 101 LYS A N 1
ATOM 781 C CA . LYS A 1 101 ? -3.714 6.928 -1.648 1.00 86.25 101 LYS A CA 1
ATOM 782 C C . LYS A 1 101 ? -4.940 6.104 -1.246 1.00 86.25 101 LYS A C 1
ATOM 784 O O . LYS A 1 101 ? -5.986 6.684 -0.972 1.00 86.25 101 LYS A O 1
ATOM 789 N N . ILE A 1 102 ? -4.830 4.776 -1.249 1.00 84.44 102 ILE A N 1
ATOM 790 C CA . ILE A 1 102 ? -5.951 3.883 -0.933 1.00 84.44 102 ILE A CA 1
ATOM 791 C C . ILE A 1 102 ? -6.028 3.586 0.566 1.00 84.44 102 ILE A C 1
ATOM 793 O O . ILE A 1 102 ? -7.118 3.590 1.125 1.00 84.44 102 ILE A O 1
ATOM 797 N N . ALA A 1 103 ? -4.897 3.337 1.225 1.00 80.62 103 ALA A N 1
ATOM 798 C CA . ALA A 1 103 ? -4.851 2.866 2.606 1.00 80.62 103 ALA A CA 1
ATOM 799 C C . ALA A 1 103 ? -4.957 3.992 3.643 1.00 80.62 103 ALA A C 1
ATOM 801 O O . ALA A 1 103 ? -5.278 3.711 4.797 1.00 80.62 103 ALA A O 1
ATOM 802 N N . GLN A 1 104 ? -4.723 5.254 3.262 1.00 82.25 104 GLN A N 1
ATOM 803 C CA . GLN A 1 104 ? -4.632 6.349 4.227 1.00 82.25 104 GLN A CA 1
ATOM 804 C C . GLN A 1 104 ? -5.910 6.563 5.042 1.00 82.25 104 GLN A C 1
ATOM 806 O O . GLN A 1 104 ? -5.873 6.526 6.272 1.00 82.25 104 GLN A O 1
ATOM 811 N N . THR A 1 105 ? -7.049 6.732 4.372 1.00 84.06 105 THR A N 1
ATOM 812 C CA . THR A 1 105 ? -8.340 6.910 5.050 1.00 84.06 105 THR A CA 1
ATOM 813 C C . THR A 1 105 ? -8.802 5.642 5.782 1.00 84.06 105 THR A C 1
ATOM 815 O O . THR A 1 105 ? -9.181 5.753 6.947 1.00 84.06 105 THR A O 1
ATOM 818 N N . PRO A 1 106 ? -8.737 4.434 5.187 1.00 81.69 106 PRO A N 1
ATOM 819 C CA . PRO A 1 106 ? -9.070 3.199 5.895 1.00 81.69 106 PRO A CA 1
ATOM 820 C C . PRO A 1 106 ? -8.265 2.979 7.178 1.00 81.69 106 PRO A C 1
ATOM 822 O O . PRO A 1 106 ? -8.848 2.628 8.198 1.00 81.69 106 PRO A O 1
ATOM 825 N N . LEU A 1 107 ? -6.951 3.232 7.174 1.00 80.12 107 LEU A N 1
ATOM 826 C CA . LEU A 1 107 ? -6.114 3.092 8.373 1.00 80.12 107 LEU A CA 1
ATOM 827 C C . LEU A 1 107 ? -6.557 4.034 9.498 1.00 80.12 107 LEU A C 1
ATOM 829 O O . LEU A 1 107 ? -6.638 3.616 10.653 1.00 80.12 107 LEU A O 1
ATOM 833 N N . GLN A 1 108 ? -6.896 5.282 9.165 1.00 80.31 108 GLN A N 1
ATOM 834 C CA . GLN A 1 108 ? -7.447 6.232 10.136 1.00 80.31 108 GLN A CA 1
ATOM 835 C C . GLN A 1 108 ? -8.778 5.732 10.708 1.00 80.31 108 GLN A C 1
ATOM 837 O O . GLN A 1 108 ? -8.947 5.701 11.925 1.00 80.31 108 GLN A O 1
ATOM 842 N N . GLN A 1 109 ? -9.681 5.248 9.852 1.00 81.06 109 GLN A N 1
ATOM 843 C CA . GLN A 1 109 ? -10.975 4.716 10.285 1.00 81.06 109 GLN A CA 1
ATOM 844 C C . GLN A 1 109 ? -10.833 3.488 11.190 1.00 81.06 109 GLN A C 1
ATOM 846 O O . GLN A 1 109 ? -11.602 3.335 12.138 1.00 81.06 109 GLN A O 1
ATOM 851 N N . VAL A 1 110 ? -9.865 2.607 10.922 1.00 78.06 110 VAL A N 1
ATOM 852 C CA . VAL A 1 110 ? -9.585 1.456 11.792 1.00 78.06 110 VAL A CA 1
ATOM 853 C C . VAL A 1 110 ? -9.083 1.919 13.160 1.00 78.06 110 VAL A C 1
ATOM 855 O O . VAL A 1 110 ? -9.565 1.418 14.173 1.00 78.06 110 VAL A O 1
ATOM 858 N N . ASN A 1 111 ? -8.182 2.904 13.205 1.00 76.00 111 ASN A N 1
ATOM 859 C CA . ASN A 1 111 ? -7.681 3.468 14.462 1.00 76.00 111 ASN A CA 1
ATOM 860 C C . ASN A 1 111 ? -8.788 4.119 15.296 1.00 76.00 111 ASN A C 1
ATOM 862 O O . ASN A 1 111 ? -8.898 3.836 16.486 1.00 76.00 111 ASN A O 1
ATOM 866 N N . GLU A 1 112 ? -9.661 4.911 14.672 1.00 79.25 112 GLU A N 1
ATOM 867 C CA . GLU A 1 112 ? -10.817 5.517 15.346 1.00 79.25 112 GLU A CA 1
ATOM 868 C C . GLU A 1 112 ? -11.766 4.459 15.925 1.00 79.25 112 GLU A C 1
ATOM 870 O O . GLU A 1 112 ? -12.293 4.607 17.028 1.00 79.25 112 GLU A O 1
ATOM 875 N N . ARG A 1 113 ? -11.967 3.355 15.198 1.00 76.19 113 ARG A N 1
ATOM 876 C CA . ARG A 1 113 ? -12.860 2.265 15.614 1.00 76.19 113 ARG A CA 1
ATOM 877 C C . ARG A 1 113 ? -12.245 1.341 16.649 1.00 76.19 113 ARG A C 1
ATOM 879 O O . ARG A 1 113 ? -12.986 0.702 17.388 1.00 76.19 113 ARG A O 1
ATOM 886 N N . ALA A 1 114 ? -10.923 1.282 16.751 1.00 73.31 114 ALA A N 1
ATOM 887 C CA . ALA A 1 114 ? -10.270 0.457 17.755 1.00 73.31 114 ALA A CA 1
ATOM 888 C C . ALA A 1 114 ? -10.597 0.883 19.183 1.00 73.31 114 ALA A C 1
ATOM 890 O O . ALA A 1 114 ? -10.790 0.038 20.056 1.00 73.31 114 ALA A O 1
ATOM 891 N N . VAL A 1 115 ? -10.781 2.182 19.397 1.00 74.88 115 VAL A N 1
ATOM 892 C CA . VAL A 1 115 ? -11.290 2.708 20.661 1.00 74.88 115 VAL A CA 1
ATOM 893 C C . VAL A 1 115 ? -12.669 2.120 20.997 1.00 74.88 115 VAL A C 1
ATOM 895 O O . VAL A 1 115 ? -12.909 1.749 22.141 1.00 74.88 115 VAL A O 1
ATOM 898 N N . ILE A 1 116 ? -13.548 1.961 20.002 1.00 71.69 116 ILE A N 1
ATOM 899 C CA . ILE A 1 116 ? -14.885 1.358 20.165 1.00 71.69 116 ILE A CA 1
ATOM 900 C C . ILE A 1 116 ? -14.779 -0.145 20.487 1.00 71.69 116 ILE A C 1
ATOM 902 O O . ILE A 1 116 ? -15.609 -0.681 21.216 1.00 71.69 116 ILE A O 1
ATOM 906 N N . PHE A 1 117 ? -13.749 -0.835 19.981 1.00 66.00 117 PHE A N 1
ATOM 907 C CA . PHE A 1 117 ? -13.534 -2.264 20.244 1.00 66.00 117 PHE A CA 1
ATOM 908 C C . PHE A 1 117 ? -13.108 -2.560 21.674 1.00 66.00 117 PHE A C 1
ATOM 910 O O . PHE A 1 117 ? -13.628 -3.485 22.305 1.00 66.00 117 PHE A O 1
ATOM 917 N N . PHE A 1 118 ? -12.113 -1.818 22.153 1.00 70.19 118 PHE A N 1
ATOM 918 C CA . PHE A 1 118 ? -11.397 -2.177 23.370 1.00 70.19 118 PHE A CA 1
ATOM 919 C C . PHE A 1 118 ? -11.892 -1.425 24.604 1.00 70.19 118 PHE A C 1
ATOM 921 O O . PHE A 1 118 ? -11.633 -1.873 25.722 1.00 70.19 118 PHE A O 1
ATOM 928 N N . CYS A 1 119 ? -12.622 -0.321 24.426 1.00 74.00 119 CYS A N 1
ATOM 929 C CA . CYS A 1 119 ? -12.955 0.588 25.515 1.00 74.00 119 CYS A CA 1
ATOM 930 C C . CYS A 1 119 ? -14.453 0.738 25.738 1.00 74.00 119 CYS A C 1
ATOM 932 O O . CYS A 1 119 ? -15.254 0.771 24.810 1.00 74.00 119 CYS A O 1
ATOM 934 N N . LYS A 1 120 ? -14.830 0.897 27.009 1.00 74.06 120 LYS A N 1
ATOM 935 C CA . LYS A 1 120 ? -16.178 1.328 27.393 1.00 74.06 120 LYS A CA 1
ATOM 936 C C . LYS A 1 120 ? -16.334 2.826 27.124 1.00 74.06 120 LYS A C 1
ATOM 938 O O . LYS A 1 120 ? -15.366 3.578 27.239 1.00 74.06 120 LYS A O 1
ATOM 943 N N . GLU A 1 121 ? -17.561 3.282 26.867 1.00 70.12 121 GLU A N 1
ATOM 944 C CA . GLU A 1 121 ? -17.854 4.692 26.546 1.00 70.12 121 GLU A CA 1
ATOM 945 C C . GLU A 1 121 ? -17.336 5.713 27.573 1.00 70.12 121 GLU A C 1
ATOM 947 O O . GLU A 1 121 ? -17.101 6.860 27.205 1.00 70.12 121 GLU A O 1
ATOM 952 N N . GLN A 1 122 ? -17.133 5.335 28.836 1.00 74.25 122 GLN A N 1
ATOM 953 C CA . GLN A 1 122 ? -16.721 6.249 29.914 1.00 74.25 122 GLN A CA 1
ATOM 954 C C . GLN A 1 122 ? -15.285 6.006 30.414 1.00 74.25 122 GLN A C 1
ATOM 956 O O . GLN A 1 122 ? -14.907 6.520 31.462 1.00 74.25 122 GLN A O 1
ATOM 961 N N . ASP A 1 123 ? -14.484 5.210 29.699 1.00 79.06 123 ASP A N 1
ATOM 962 C CA . ASP A 1 123 ? -13.106 4.893 30.094 1.00 79.06 123 ASP A CA 1
ATOM 963 C C . ASP A 1 123 ? -12.086 5.681 29.259 1.00 79.06 123 ASP A C 1
ATOM 965 O O . ASP A 1 123 ? -11.524 5.181 28.284 1.00 79.06 123 ASP A O 1
ATOM 969 N N . ASP A 1 124 ? -11.860 6.941 29.634 1.00 82.94 124 ASP A N 1
ATOM 970 C CA . ASP A 1 124 ? -10.968 7.849 28.900 1.00 82.94 124 ASP A CA 1
ATOM 971 C C . ASP A 1 124 ? -9.501 7.382 28.887 1.00 82.94 124 ASP A C 1
ATOM 973 O O . ASP A 1 124 ? -8.784 7.636 27.916 1.00 82.94 124 ASP A O 1
ATOM 977 N N . ILE A 1 125 ? -9.065 6.646 29.919 1.00 81.12 125 ILE A N 1
ATOM 978 C CA . ILE A 1 125 ? -7.717 6.059 29.988 1.00 81.12 125 ILE A CA 1
ATOM 979 C C . ILE A 1 125 ? -7.576 4.970 28.923 1.00 81.12 125 ILE A C 1
ATOM 981 O O . ILE A 1 125 ? -6.584 4.936 28.188 1.00 81.12 125 ILE A O 1
ATOM 985 N N . CYS A 1 126 ? -8.584 4.107 28.791 1.00 78.19 126 CYS A N 1
ATOM 986 C CA . CYS A 1 126 ? -8.616 3.122 27.720 1.00 78.19 126 CYS A CA 1
ATOM 987 C C . CYS A 1 126 ? -8.645 3.804 26.347 1.00 78.19 126 CYS A C 1
ATOM 989 O O . CYS A 1 126 ? -7.846 3.454 25.477 1.00 78.19 126 CYS A O 1
ATOM 991 N N . LYS A 1 127 ? -9.510 4.810 26.149 1.00 78.81 127 LYS A N 1
ATOM 992 C CA . LYS A 1 127 ? -9.620 5.500 24.854 1.00 78.81 127 LYS A CA 1
ATOM 993 C C . LYS A 1 127 ? -8.302 6.134 24.423 1.00 78.81 127 LYS A C 1
ATOM 995 O O . LYS A 1 127 ? -7.936 6.021 23.259 1.00 78.81 127 LYS A O 1
ATOM 1000 N N . GLN A 1 128 ? -7.567 6.754 25.349 1.00 78.69 128 GLN A N 1
ATOM 1001 C CA . GLN A 1 128 ? -6.223 7.264 25.063 1.00 78.69 128 GLN A CA 1
ATOM 1002 C C . GLN A 1 128 ? -5.246 6.142 24.702 1.00 78.69 128 GLN A C 1
ATOM 1004 O O . GLN A 1 128 ? -4.458 6.300 23.773 1.00 78.69 128 GLN A O 1
ATOM 1009 N N . SER A 1 129 ? -5.323 5.004 25.395 1.00 74.81 129 SER A N 1
ATOM 1010 C CA . SER A 1 129 ? -4.443 3.853 25.156 1.00 74.81 129 SER A CA 1
ATOM 1011 C C . SER A 1 129 ? -4.667 3.200 23.785 1.00 74.81 129 SER A C 1
ATOM 1013 O O . SER A 1 129 ? -3.726 2.661 23.211 1.00 74.81 129 SER A O 1
ATOM 1015 N N . PHE A 1 130 ? -5.886 3.278 23.242 1.00 71.81 130 PHE A N 1
ATOM 1016 C CA . PHE A 1 130 ? -6.258 2.708 21.939 1.00 71.81 130 PHE A CA 1
ATOM 1017 C C . PHE A 1 130 ? -6.514 3.752 20.846 1.00 71.81 130 PHE A C 1
ATOM 1019 O O . PHE A 1 130 ? -6.990 3.398 19.769 1.00 71.81 130 PHE A O 1
ATOM 1026 N N . ALA A 1 131 ? -6.166 5.023 21.078 1.00 68.75 131 ALA A N 1
ATOM 1027 C CA . ALA A 1 131 ? -6.325 6.097 20.092 1.00 68.75 131 ALA A CA 1
ATOM 1028 C C . ALA A 1 131 ? -5.567 5.820 18.777 1.00 68.75 131 ALA A C 1
ATOM 1030 O O . ALA A 1 131 ? -5.926 6.344 17.723 1.00 68.75 131 ALA A O 1
ATOM 1031 N N . VAL A 1 132 ? -4.527 4.981 18.834 1.00 69.81 132 VAL A N 1
ATOM 1032 C CA . VAL A 1 132 ? -3.799 4.462 17.674 1.00 69.81 132 VAL A CA 1
ATOM 1033 C C . VAL A 1 132 ? -3.629 2.953 17.848 1.00 69.81 132 VAL A C 1
ATOM 1035 O O . VAL A 1 132 ? -2.780 2.513 18.617 1.00 69.81 132 VAL A O 1
ATOM 1038 N N . ALA A 1 133 ? -4.427 2.153 17.141 1.00 67.62 133 ALA A N 1
ATOM 1039 C CA . ALA A 1 133 ? -4.325 0.690 17.196 1.00 67.62 133 ALA A CA 1
ATOM 1040 C C . ALA A 1 133 ? -3.394 0.100 16.133 1.00 67.62 133 ALA A C 1
ATOM 1042 O O . ALA A 1 133 ? -2.761 -0.928 16.349 1.00 67.62 133 ALA A O 1
ATOM 1043 N N . ILE A 1 134 ? -3.282 0.774 14.995 1.00 70.44 134 ILE A N 1
ATOM 1044 C CA . ILE A 1 134 ? -2.366 0.479 13.906 1.00 70.44 134 ILE A CA 1
ATOM 1045 C C . ILE A 1 134 ? -1.449 1.684 13.761 1.00 70.44 134 ILE A C 1
ATOM 1047 O O . ILE A 1 134 ? -1.848 2.755 13.294 1.00 70.44 134 ILE A O 1
ATOM 1051 N N . SER A 1 135 ? -0.198 1.489 14.164 1.00 73.00 135 SER A N 1
ATOM 1052 C CA . SER A 1 135 ? 0.878 2.437 13.919 1.00 73.00 135 SER A CA 1
ATOM 1053 C C . SER A 1 135 ? 1.726 1.925 12.767 1.00 73.00 135 SER A C 1
ATOM 1055 O O . SER A 1 135 ? 2.208 0.794 12.798 1.00 73.00 135 SER A O 1
ATOM 1057 N N . LEU A 1 136 ? 1.956 2.775 11.771 1.00 76.00 136 LEU A N 1
ATOM 1058 C CA . LEU A 1 136 ? 3.001 2.518 10.788 1.00 76.00 136 LEU A CA 1
ATOM 1059 C C . LEU A 1 136 ? 4.360 2.774 11.446 1.00 76.00 136 LEU A C 1
ATOM 1061 O O . LEU A 1 136 ? 4.492 3.659 12.296 1.00 76.00 136 LEU A O 1
ATOM 1065 N N . ILE A 1 137 ? 5.370 2.001 11.058 1.00 76.19 137 ILE A N 1
ATOM 1066 C CA . ILE A 1 137 ? 6.744 2.139 11.552 1.00 76.19 137 ILE A CA 1
ATOM 1067 C C . ILE A 1 137 ? 7.730 2.218 10.386 1.00 76.19 137 ILE A C 1
ATOM 1069 O O . ILE A 1 137 ? 7.451 1.739 9.286 1.00 76.19 137 ILE A O 1
ATOM 1073 N N . GLY A 1 138 ? 8.889 2.830 10.641 1.00 82.88 138 GLY A N 1
ATOM 1074 C CA . GLY A 1 138 ? 9.965 2.958 9.659 1.00 82.88 138 GLY A CA 1
ATOM 1075 C C . GLY A 1 138 ? 9.572 3.785 8.424 1.00 82.88 138 GLY A C 1
ATOM 1076 O O . GLY A 1 138 ? 8.700 4.650 8.527 1.00 82.88 138 GLY A O 1
ATOM 1077 N N . PRO A 1 139 ? 10.159 3.491 7.246 1.00 82.38 139 PRO A N 1
ATOM 1078 C CA . PRO A 1 139 ? 9.952 4.275 6.027 1.00 82.38 139 PRO A CA 1
ATOM 1079 C C . PRO A 1 139 ? 8.484 4.417 5.615 1.00 82.38 139 PRO A C 1
ATOM 1081 O O . PRO A 1 139 ? 8.102 5.443 5.064 1.00 82.38 139 PRO A O 1
ATOM 1084 N N . LEU A 1 140 ? 7.642 3.422 5.925 1.00 80.00 140 LEU A N 1
ATOM 1085 C CA . LEU A 1 140 ? 6.203 3.473 5.652 1.00 80.00 140 LEU A CA 1
ATOM 1086 C C . LEU A 1 140 ? 5.488 4.567 6.456 1.00 80.00 140 LEU A C 1
ATOM 1088 O O . LEU A 1 140 ? 4.578 5.203 5.937 1.00 80.00 140 LEU A O 1
ATOM 1092 N N . ASN A 1 141 ? 5.892 4.806 7.705 1.00 83.06 141 ASN A N 1
ATOM 1093 C CA . ASN A 1 141 ? 5.366 5.913 8.506 1.00 83.06 141 ASN A CA 1
ATOM 1094 C C . ASN A 1 141 ? 5.791 7.264 7.933 1.00 83.06 141 ASN A C 1
ATOM 1096 O O . ASN A 1 141 ? 4.993 8.200 7.892 1.00 83.06 141 ASN A O 1
ATOM 1100 N N . ASP A 1 142 ? 7.042 7.350 7.487 1.00 84.50 142 ASP A N 1
ATOM 1101 C CA . ASP A 1 142 ? 7.623 8.587 6.978 1.00 84.50 142 ASP A CA 1
ATOM 1102 C C . ASP A 1 142 ? 6.923 9.007 5.682 1.00 84.50 142 ASP A C 1
ATOM 1104 O O . ASP A 1 142 ? 6.442 10.134 5.595 1.00 84.50 142 ASP A O 1
ATOM 1108 N N . ILE A 1 143 ? 6.717 8.079 4.739 1.00 88.19 143 ILE A N 1
ATOM 1109 C CA . ILE A 1 143 ? 5.974 8.363 3.497 1.00 88.19 143 ILE A CA 1
ATOM 1110 C C . ILE A 1 143 ? 4.482 8.630 3.734 1.00 88.19 143 ILE A C 1
ATOM 1112 O O . ILE A 1 143 ? 3.835 9.304 2.936 1.00 88.19 143 ILE A O 1
ATOM 1116 N N . PHE A 1 144 ? 3.907 8.103 4.818 1.00 84.94 144 PHE A N 1
ATOM 1117 C CA . PHE A 1 144 ? 2.506 8.347 5.161 1.00 84.94 144 PHE A CA 1
ATOM 1118 C C . PHE A 1 144 ? 2.291 9.753 5.724 1.00 84.94 144 PHE A C 1
ATOM 1120 O O . PHE A 1 144 ? 1.238 10.356 5.508 1.00 84.94 144 PHE A O 1
ATOM 1127 N N . LYS A 1 145 ? 3.290 10.278 6.441 1.00 85.88 145 LYS A N 1
ATOM 1128 C CA . LYS A 1 145 ? 3.318 11.664 6.923 1.00 85.88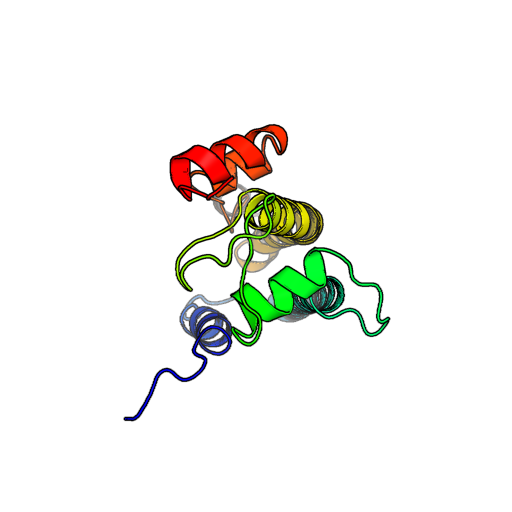 145 LYS A CA 1
ATOM 1129 C C . LYS A 1 145 ? 3.710 12.639 5.820 1.00 85.88 145 LYS A C 1
ATOM 1131 O O . LYS A 1 145 ? 3.145 13.727 5.752 1.00 85.88 145 LYS A O 1
ATOM 1136 N N . ASP A 1 146 ? 4.650 12.241 4.972 1.00 91.06 146 ASP A N 1
ATOM 1137 C CA . ASP A 1 146 ? 5.162 13.041 3.869 1.00 91.06 146 ASP A CA 1
ATOM 1138 C C . ASP A 1 146 ? 5.341 12.186 2.599 1.00 91.06 146 ASP A C 1
ATOM 1140 O O . ASP A 1 146 ? 6.395 11.577 2.385 1.00 91.06 146 ASP A O 1
ATOM 1144 N N . PRO A 1 147 ? 4.335 12.169 1.702 1.00 90.69 147 PRO A N 1
ATOM 1145 C CA . PRO A 1 147 ? 4.410 11.433 0.442 1.00 90.69 147 PRO A CA 1
ATOM 1146 C C . PRO A 1 147 ? 5.542 11.881 -0.495 1.00 90.69 147 PRO A C 1
ATOM 1148 O O . PRO A 1 147 ? 5.840 11.172 -1.456 1.00 90.69 147 PRO A O 1
ATOM 1151 N N . SER A 1 148 ? 6.189 13.029 -0.257 1.00 93.62 148 SER A N 1
ATOM 1152 C CA . SER A 1 148 ? 7.341 13.452 -1.064 1.00 93.62 148 SER A CA 1
ATOM 1153 C C . SER A 1 148 ? 8.571 12.555 -0.858 1.00 93.62 148 SER A C 1
ATOM 1155 O O . SER A 1 148 ? 9.416 12.455 -1.750 1.00 93.62 148 SER A O 1
ATOM 1157 N N . LEU A 1 149 ? 8.622 11.817 0.257 1.00 94.06 149 LEU A N 1
ATOM 1158 C CA . LEU A 1 149 ? 9.710 10.899 0.600 1.00 94.06 149 LEU A CA 1
ATOM 1159 C C . LEU A 1 149 ? 9.673 9.575 -0.178 1.00 94.06 149 LEU A C 1
ATOM 1161 O O . LEU A 1 149 ? 10.618 8.797 -0.090 1.00 94.06 149 LEU A O 1
ATOM 1165 N N . ILE A 1 150 ? 8.618 9.299 -0.955 1.00 93.25 150 ILE A N 1
ATOM 1166 C CA . ILE A 1 150 ? 8.453 8.026 -1.682 1.00 93.25 150 ILE A CA 1
ATOM 1167 C C . ILE A 1 150 ? 9.673 7.705 -2.551 1.00 93.25 150 ILE A C 1
ATOM 1169 O O . ILE A 1 150 ? 10.203 6.599 -2.481 1.00 93.25 150 ILE A O 1
ATOM 1173 N N . ASN A 1 151 ? 10.139 8.672 -3.345 1.00 93.50 151 ASN A N 1
ATOM 1174 C CA . ASN A 1 151 ? 11.280 8.449 -4.235 1.00 93.50 151 ASN A CA 1
ATOM 1175 C C . ASN A 1 151 ? 12.561 8.182 -3.440 1.00 93.50 151 ASN A C 1
ATOM 1177 O O . ASN A 1 151 ? 13.336 7.305 -3.803 1.00 93.50 151 ASN A O 1
ATOM 1181 N N . GLU A 1 152 ? 12.767 8.898 -2.333 1.00 94.25 152 GLU A N 1
ATOM 1182 C CA . GLU A 1 152 ? 13.916 8.668 -1.461 1.00 94.25 152 GLU A CA 1
ATOM 1183 C C . GLU A 1 152 ? 13.884 7.265 -0.843 1.00 94.25 152 GLU A C 1
ATOM 1185 O O . GLU A 1 152 ? 14.908 6.584 -0.825 1.00 94.25 152 GLU A O 1
ATOM 1190 N N . VAL A 1 153 ? 12.718 6.810 -0.380 1.00 92.38 153 VAL A N 1
ATOM 1191 C CA . VAL A 1 153 ? 12.543 5.454 0.155 1.00 92.38 153 VAL A CA 1
ATOM 1192 C C . VAL A 1 153 ? 12.821 4.406 -0.917 1.00 92.38 153 VAL A C 1
ATOM 1194 O O . VAL A 1 153 ? 13.554 3.452 -0.658 1.00 92.38 153 VAL A O 1
ATOM 1197 N N . CYS A 1 154 ? 12.301 4.595 -2.128 1.00 92.38 154 CYS A N 1
ATOM 1198 C CA . CYS A 1 154 ? 12.571 3.688 -3.236 1.00 92.38 154 CYS A CA 1
ATOM 1199 C C . CYS A 1 154 ? 14.067 3.612 -3.567 1.00 92.38 154 CYS A C 1
ATOM 1201 O O . CYS A 1 154 ? 14.609 2.518 -3.695 1.00 92.38 154 CYS A O 1
ATOM 1203 N N . GLU A 1 155 ? 14.755 4.750 -3.652 1.00 93.31 155 GLU A N 1
ATOM 1204 C CA . GLU A 1 155 ? 16.171 4.777 -4.028 1.00 93.31 155 GLU A CA 1
ATOM 1205 C C . GLU A 1 155 ? 17.097 4.271 -2.916 1.00 93.31 155 GLU A C 1
ATOM 1207 O O . GLU A 1 155 ? 18.041 3.540 -3.196 1.00 93.31 155 GLU A O 1
ATOM 1212 N N . LYS A 1 156 ? 16.860 4.662 -1.658 1.00 91.44 156 LYS A N 1
ATOM 1213 C CA . LYS A 1 156 ? 17.812 4.418 -0.561 1.00 91.44 156 LYS A CA 1
ATOM 1214 C C . LYS A 1 156 ? 17.508 3.185 0.277 1.00 91.44 156 LYS A C 1
ATOM 1216 O O . LYS A 1 156 ? 18.430 2.633 0.863 1.00 91.44 156 LYS A O 1
ATOM 1221 N N . MET A 1 157 ? 16.236 2.808 0.399 1.00 88.12 157 MET A N 1
ATOM 1222 C CA . MET A 1 157 ? 15.817 1.696 1.264 1.00 88.12 157 MET A CA 1
ATOM 1223 C C . MET A 1 157 ? 15.490 0.448 0.452 1.00 88.12 157 MET A C 1
ATOM 1225 O O . MET A 1 157 ? 15.818 -0.655 0.871 1.00 88.12 157 MET A O 1
ATOM 1229 N N . MET A 1 158 ? 14.834 0.628 -0.698 1.00 86.44 158 MET A N 1
ATOM 1230 C CA . MET A 1 158 ? 14.514 -0.472 -1.614 1.00 86.44 158 MET A CA 1
ATOM 1231 C C . MET A 1 158 ? 15.603 -0.696 -2.668 1.00 86.44 158 MET A C 1
ATOM 1233 O O . MET A 1 158 ? 15.504 -1.660 -3.419 1.00 86.44 158 MET A O 1
ATOM 1237 N N . GLU A 1 159 ? 16.605 0.191 -2.731 1.00 92.25 159 GLU A N 1
ATOM 1238 C CA . GLU A 1 159 ? 17.725 0.130 -3.679 1.00 92.25 159 GLU A CA 1
ATOM 1239 C C . GLU A 1 159 ? 17.252 -0.057 -5.132 1.00 92.25 159 GLU A C 1
ATOM 1241 O O . GLU A 1 159 ? 17.792 -0.855 -5.895 1.00 92.25 159 GLU A O 1
ATOM 1246 N N . CYS A 1 160 ? 16.194 0.668 -5.512 1.00 90.75 160 CYS A N 1
ATOM 1247 C CA . CYS A 1 160 ? 15.587 0.519 -6.828 1.00 90.75 160 CYS A CA 1
ATOM 1248 C C . CYS A 1 160 ? 16.544 0.897 -7.969 1.00 90.75 160 CYS A C 1
ATOM 1250 O O . CYS A 1 160 ? 17.373 1.806 -7.864 1.00 90.75 160 CYS A O 1
ATOM 1252 N N . VAL A 1 161 ? 16.365 0.234 -9.109 1.00 91.75 161 VAL A N 1
ATOM 1253 C CA . VAL A 1 161 ? 17.101 0.509 -10.342 1.00 91.75 161 VAL A CA 1
ATOM 1254 C C . VAL A 1 161 ? 16.394 1.623 -11.112 1.00 91.75 161 VAL A C 1
ATOM 1256 O O . VAL A 1 161 ? 15.178 1.579 -11.316 1.00 91.75 161 VAL A O 1
ATOM 1259 N N . LYS A 1 162 ? 17.151 2.639 -11.535 1.00 87.69 162 LYS A N 1
ATOM 1260 C CA . LYS A 1 162 ? 16.630 3.762 -12.329 1.00 87.69 162 LYS A CA 1
ATOM 1261 C C . LYS A 1 162 ? 16.312 3.322 -13.756 1.00 87.69 162 LYS A C 1
ATOM 1263 O O . LYS A 1 162 ? 17.227 2.838 -14.456 1.00 87.69 162 LYS A O 1
#

Foldseek 3Di:
DDDDDDPPVPVVVVVVVPPDPDPWDPVCPVLVVVLVVLVVVLVVQLCCQLPPPDPDPDLSVQLCVLPVVVNDFAAEPVRDGDDSLAAHLVSQLVNLVSNLVRCLVSQQSVLQSQLVTFHDPPCVVSSVVSNHVDDDDDPSNVCNVPVVCSSVCCCPVRVHDD